Protein AF-A0A529VR25-F1 (afdb_monomer_lite)

pLDDT: mean 81.81, std 12.44, range [43.22, 95.75]

Foldseek 3Di:
DVPCVVLVVVLVVCCVVPNDDLVSVVSVLLVVLVVQLVVLVVVLVVVCVVVVDDPVPVVNVVVSVVSNVVSNCCSPVVPPSPDPPPD

Sequence (87 aa):
MLIFKPTGERMGAMVAEQGVTPAVLAIGQRMMNWARLDYAVMFVIIADMVLKPTLADIGILAGMAMVITLGAALAFGGGRQLVPSAA

Radius of gyration: 17.51 Å; chains: 1; bounding box: 37×17×51 Å

Structure (mmCIF, N/CA/C/O backbone):
data_AF-A0A529VR25-F1
#
_entry.id   AF-A0A529VR25-F1
#
loop_
_atom_site.group_PDB
_atom_site.id
_atom_site.type_symbol
_atom_site.label_atom_id
_atom_site.label_alt_id
_atom_site.label_comp_id
_atom_site.label_asym_id
_atom_site.label_entity_id
_atom_site.label_seq_id
_atom_site.pdbx_PDB_ins_code
_atom_site.Cartn_x
_atom_site.Cartn_y
_atom_site.Cartn_z
_atom_site.occupancy
_atom_site.B_iso_or_equiv
_atom_site.auth_seq_id
_atom_site.auth_comp_id
_atom_site.auth_asym_id
_atom_site.auth_atom_id
_atom_site.pdbx_PDB_model_num
ATOM 1 N N . MET A 1 1 ? -16.713 1.932 -1.831 1.00 52.31 1 MET A N 1
ATOM 2 C CA . MET A 1 1 ? -15.685 1.601 -0.816 1.00 52.31 1 MET A CA 1
ATOM 3 C C . MET A 1 1 ? -16.115 0.373 -0.015 1.00 52.31 1 MET A C 1
ATOM 5 O O . MET A 1 1 ? -16.818 0.516 0.977 1.00 52.31 1 MET A O 1
ATOM 9 N N . LEU A 1 2 ? -15.747 -0.829 -0.469 1.00 58.28 2 LEU A N 1
ATOM 10 C CA . LEU A 1 2 ? -16.259 -2.100 0.078 1.00 58.28 2 LEU A CA 1
ATOM 11 C C . LEU A 1 2 ? 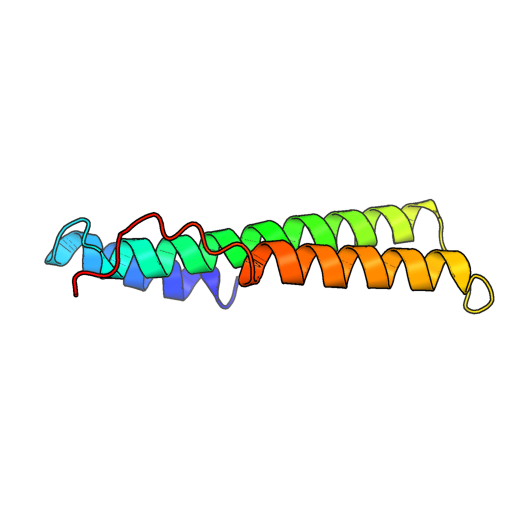-15.744 -2.445 1.487 1.00 58.28 2 LEU A C 1
ATOM 13 O O . LEU A 1 2 ? -16.414 -3.178 2.199 1.00 58.28 2 LEU A O 1
ATOM 17 N N . ILE A 1 3 ? -14.600 -1.896 1.911 1.00 61.56 3 ILE A N 1
ATOM 18 C CA . ILE A 1 3 ? -13.996 -2.206 3.221 1.00 61.56 3 ILE A CA 1
ATOM 19 C C . ILE A 1 3 ? -14.154 -1.040 4.209 1.00 61.56 3 ILE A C 1
ATOM 21 O O . ILE A 1 3 ? -14.520 -1.256 5.361 1.00 61.56 3 ILE A O 1
ATOM 25 N N . PHE A 1 4 ? -13.954 0.207 3.766 1.00 66.31 4 PHE A N 1
ATOM 26 C CA . PHE A 1 4 ? -13.986 1.380 4.652 1.00 66.31 4 PHE A CA 1
ATOM 27 C C . PHE A 1 4 ? -15.371 1.700 5.217 1.00 66.31 4 PHE A C 1
ATOM 29 O O . PHE A 1 4 ? -15.478 1.994 6.401 1.00 66.31 4 PHE A O 1
ATOM 36 N N . LYS A 1 5 ? -16.432 1.608 4.405 1.00 74.00 5 LYS A N 1
ATOM 37 C CA . LYS A 1 5 ? -17.798 1.909 4.855 1.00 74.00 5 LYS A CA 1
ATOM 38 C C . LYS A 1 5 ? -18.276 0.961 5.972 1.00 74.00 5 LYS A C 1
ATOM 40 O O . LYS A 1 5 ? -18.572 1.460 7.054 1.00 74.00 5 LYS A O 1
ATOM 45 N N . PRO A 1 6 ? -18.272 -0.377 5.796 1.00 80.31 6 PRO A N 1
ATOM 46 C CA . PRO A 1 6 ? -18.736 -1.275 6.855 1.00 80.31 6 PRO A CA 1
ATOM 47 C C . PRO A 1 6 ? -17.817 -1.269 8.085 1.00 80.31 6 PRO A C 1
ATOM 49 O O . PRO A 1 6 ? -18.282 -1.449 9.208 1.00 80.31 6 PRO A O 1
ATOM 52 N N . THR A 1 7 ? -16.511 -1.046 7.903 1.00 78.12 7 THR A N 1
ATOM 53 C CA . THR A 1 7 ? -15.564 -0.971 9.029 1.00 78.12 7 THR A CA 1
ATOM 54 C C . THR A 1 7 ? -15.751 0.319 9.828 1.00 78.12 7 THR A C 1
ATOM 56 O O . THR A 1 7 ? -15.747 0.278 11.056 1.00 78.12 7 THR A O 1
ATOM 59 N N . GLY A 1 8 ? -15.981 1.447 9.150 1.00 75.94 8 GLY A N 1
ATOM 60 C CA . GLY A 1 8 ? -16.271 2.733 9.782 1.00 75.94 8 GLY A CA 1
ATOM 61 C C . GLY A 1 8 ? -17.604 2.737 10.531 1.00 75.94 8 GLY A C 1
ATOM 62 O O . GLY A 1 8 ? -17.661 3.226 11.655 1.00 75.94 8 GLY A O 1
ATOM 63 N N . GLU A 1 9 ? -18.648 2.124 9.965 1.00 83.19 9 GLU A N 1
ATOM 64 C CA . GLU A 1 9 ? -19.954 1.969 10.627 1.00 83.19 9 GLU A CA 1
ATOM 65 C C . GLU A 1 9 ? -19.849 1.107 11.899 1.00 83.19 9 GLU A C 1
ATOM 67 O O . GLU A 1 9 ? -20.353 1.495 12.952 1.00 83.19 9 GLU A O 1
ATOM 72 N N . ARG A 1 10 ? -19.112 -0.015 11.848 1.00 81.06 10 ARG A N 1
ATOM 73 C CA . ARG A 1 10 ? -18.825 -0.846 13.035 1.00 81.06 10 ARG A CA 1
ATOM 74 C C . ARG A 1 10 ? -18.024 -0.095 14.097 1.00 81.06 10 ARG A C 1
ATOM 76 O O . ARG A 1 10 ? -18.313 -0.220 15.283 1.00 81.06 10 ARG A O 1
ATOM 83 N N . MET A 1 11 ? -17.028 0.685 13.678 1.00 81.12 11 MET A N 1
ATOM 84 C CA . MET A 1 11 ? -16.229 1.515 14.580 1.00 81.12 11 MET A CA 1
ATOM 85 C C . MET A 1 11 ? -17.095 2.576 15.271 1.00 81.12 11 MET A C 1
ATOM 87 O O . MET A 1 11 ? -17.002 2.730 16.485 1.00 81.12 11 MET A O 1
ATOM 91 N N . GLY A 1 12 ? -17.980 3.246 14.526 1.00 81.12 12 GLY A N 1
ATOM 92 C CA . GLY A 1 12 ? -18.924 4.224 15.071 1.00 81.12 12 GLY A CA 1
ATOM 93 C C . GLY A 1 12 ? -19.903 3.617 16.078 1.00 81.12 12 GLY A C 1
ATOM 94 O O . GLY A 1 12 ? -20.126 4.206 17.132 1.00 81.12 12 GLY A O 1
ATOM 95 N N . ALA A 1 13 ? -20.421 2.417 15.802 1.00 85.25 13 ALA A N 1
ATOM 96 C CA . ALA A 1 13 ? -21.296 1.699 16.730 1.00 85.25 13 ALA A CA 1
ATOM 97 C C . ALA A 1 13 ? -20.586 1.342 18.049 1.00 85.25 13 ALA A C 1
ATOM 99 O O . ALA A 1 13 ? -21.131 1.589 19.122 1.00 85.25 13 ALA A O 1
ATOM 100 N N . MET A 1 14 ? -19.343 0.846 17.987 1.00 80.75 14 MET A N 1
ATOM 101 C CA . MET A 1 14 ? -18.559 0.551 19.197 1.00 80.75 14 MET A CA 1
ATOM 102 C C . MET A 1 14 ? -18.223 1.809 20.003 1.00 80.75 14 MET A C 1
ATOM 104 O O . MET A 1 14 ? -18.254 1.769 21.229 1.00 80.75 14 MET A O 1
ATOM 108 N N . VAL A 1 15 ? -17.930 2.932 19.336 1.00 84.12 15 VAL A N 1
ATOM 109 C CA . VAL A 1 15 ? -17.699 4.218 20.018 1.00 84.12 15 VAL A CA 1
ATOM 110 C C . VAL A 1 15 ? -18.962 4.706 20.722 1.00 84.12 15 VAL A C 1
ATOM 112 O O . VAL A 1 15 ? -18.872 5.219 21.834 1.00 84.12 15 VAL A O 1
ATOM 115 N N . ALA A 1 16 ? -20.129 4.547 20.097 1.00 84.50 16 ALA A N 1
ATOM 116 C CA . ALA A 1 16 ? -21.400 4.961 20.682 1.00 84.50 16 ALA A CA 1
ATOM 117 C C . ALA A 1 16 ? -21.782 4.124 21.916 1.00 84.50 16 ALA A C 1
ATOM 119 O O . ALA A 1 16 ? -22.364 4.659 22.855 1.00 84.50 16 ALA A O 1
ATOM 120 N N . GLU A 1 17 ? -21.447 2.833 21.926 1.00 83.88 17 GLU A N 1
ATOM 121 C CA . GLU A 1 17 ? -21.784 1.914 23.019 1.00 83.88 17 GLU A CA 1
ATOM 122 C C . GLU A 1 17 ? -20.765 1.958 24.172 1.00 83.88 17 GLU A C 1
ATOM 124 O O . GLU A 1 17 ? -21.145 1.913 25.340 1.00 83.88 17 GLU A O 1
ATOM 129 N N . GLN A 1 18 ? -19.470 2.044 23.856 1.00 81.06 18 GLN A N 1
ATOM 130 C CA . GLN A 1 18 ? -18.382 1.793 24.814 1.00 81.06 18 GLN A CA 1
ATOM 131 C C . GLN A 1 18 ? -17.422 2.984 24.967 1.00 81.06 18 GLN A C 1
ATOM 133 O O . GLN A 1 18 ? -16.470 2.922 25.746 1.00 81.06 18 GLN A O 1
ATOM 138 N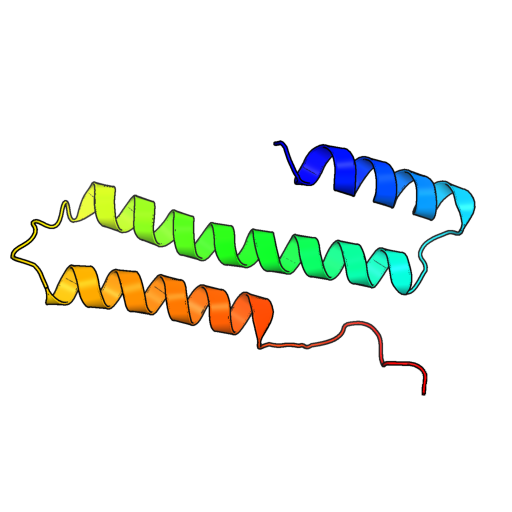 N . GLY A 1 19 ? -17.648 4.074 24.231 1.00 80.06 19 GLY A N 1
ATOM 139 C CA . GLY A 1 19 ? -16.706 5.186 24.142 1.00 80.06 19 GLY A CA 1
ATOM 140 C C . GLY A 1 19 ? -15.447 4.832 23.340 1.00 80.06 19 GLY A C 1
ATOM 141 O O . GLY A 1 19 ? -15.349 3.798 22.677 1.00 80.06 19 GLY A O 1
ATOM 142 N N . VAL A 1 20 ? -14.449 5.718 23.370 1.00 80.88 20 VAL A N 1
ATOM 143 C CA . VAL A 1 20 ? -13.173 5.505 22.667 1.00 80.88 20 VAL A CA 1
ATOM 144 C C . VAL A 1 20 ? -12.308 4.525 23.462 1.00 80.88 20 VAL A C 1
ATOM 146 O O . VAL A 1 20 ? -11.561 4.915 24.357 1.00 80.88 20 VAL A O 1
ATOM 149 N N . THR A 1 21 ? -12.416 3.238 23.136 1.00 84.75 21 THR A N 1
ATOM 150 C CA . THR A 1 21 ? -11.635 2.168 23.773 1.00 84.75 21 THR A CA 1
ATOM 151 C C . THR A 1 21 ? -10.352 1.841 22.990 1.00 84.75 21 THR A C 1
ATOM 153 O O . THR A 1 21 ? -10.263 2.106 21.785 1.00 84.75 21 THR A O 1
ATOM 156 N N . PRO A 1 22 ? -9.349 1.195 23.621 1.00 79.44 22 PRO A N 1
ATOM 157 C CA . PRO A 1 22 ? -8.154 0.697 22.932 1.00 79.44 22 PRO A CA 1
ATOM 158 C C . PRO A 1 22 ? -8.445 -0.187 21.711 1.00 79.44 22 PRO A C 1
ATOM 160 O O . PRO A 1 22 ? -7.719 -0.141 20.718 1.00 79.44 22 PRO A O 1
ATOM 163 N N . ALA A 1 23 ? -9.527 -0.972 21.759 1.00 78.56 23 ALA A N 1
ATOM 164 C CA . ALA A 1 23 ? -9.939 -1.848 20.666 1.00 78.56 23 ALA A CA 1
ATOM 165 C C . ALA A 1 23 ? -10.399 -1.052 19.432 1.00 78.56 23 ALA A C 1
ATOM 167 O O . ALA A 1 23 ? -10.007 -1.366 18.306 1.00 78.56 23 ALA A O 1
ATOM 168 N N . VAL A 1 24 ? -11.168 0.020 19.645 1.00 81.44 24 VAL A N 1
ATOM 169 C CA . VAL A 1 24 ? -11.579 0.957 18.588 1.00 81.44 24 VAL A CA 1
ATOM 170 C C . VAL A 1 24 ? -10.353 1.640 17.976 1.00 81.44 24 VAL A C 1
ATOM 172 O O . VAL A 1 24 ? -10.226 1.700 16.750 1.00 81.44 24 VAL A O 1
ATOM 175 N N . LEU A 1 25 ? -9.413 2.099 18.809 1.00 80.81 25 LEU A N 1
ATOM 176 C CA . LEU A 1 25 ? -8.178 2.737 18.342 1.00 80.81 25 LEU A CA 1
ATOM 177 C C . LEU A 1 25 ? -7.325 1.786 17.494 1.00 80.81 25 LEU A C 1
ATOM 179 O O . LEU A 1 25 ? -6.816 2.192 16.451 1.00 80.81 25 LEU A O 1
ATOM 183 N N . ALA A 1 26 ? -7.223 0.509 17.873 1.00 82.38 26 ALA A N 1
ATOM 184 C CA . ALA A 1 26 ? -6.504 -0.495 17.090 1.00 82.38 26 ALA A CA 1
ATOM 185 C C . ALA A 1 26 ? -7.117 -0.707 15.690 1.00 82.38 26 ALA A C 1
ATOM 187 O O . ALA A 1 26 ? -6.388 -0.908 14.715 1.00 82.38 26 ALA A O 1
ATOM 188 N N . ILE A 1 27 ? -8.445 -0.627 15.567 1.00 82.75 27 ILE A N 1
ATOM 189 C CA . ILE A 1 27 ? -9.151 -0.716 14.278 1.00 82.75 27 ILE A CA 1
ATOM 190 C C . ILE A 1 27 ? -8.888 0.537 13.435 1.00 82.75 27 ILE A C 1
ATOM 192 O O . ILE A 1 27 ? -8.531 0.415 12.259 1.00 82.75 27 ILE A O 1
ATOM 196 N N . GLY A 1 28 ? -8.972 1.725 14.039 1.00 81.94 28 GLY A N 1
ATOM 197 C CA . GLY A 1 28 ? -8.623 2.987 13.380 1.00 81.94 28 GLY A CA 1
ATOM 198 C C . GLY A 1 28 ? -7.170 3.017 12.894 1.00 81.94 28 GLY A C 1
ATOM 199 O O . GLY A 1 28 ? -6.898 3.435 11.768 1.00 81.94 28 GLY A O 1
ATOM 200 N N . GLN A 1 29 ? -6.239 2.479 13.687 1.00 82.56 29 GLN A N 1
ATOM 201 C CA . GLN A 1 29 ? -4.827 2.349 13.321 1.00 82.56 29 GLN A CA 1
ATOM 202 C C . GLN A 1 29 ? -4.640 1.468 12.080 1.00 82.56 29 GLN A C 1
ATOM 204 O O . GLN A 1 29 ? -3.911 1.835 11.159 1.00 82.56 29 GLN A O 1
ATOM 209 N N . ARG A 1 30 ? -5.324 0.316 12.025 1.00 80.94 30 ARG A N 1
ATOM 210 C CA . ARG A 1 30 ? -5.279 -0.576 10.856 1.00 80.94 30 ARG A CA 1
ATOM 211 C C . ARG A 1 30 ? -5.821 0.117 9.611 1.00 80.94 30 ARG A C 1
ATOM 213 O O . ARG A 1 30 ? -5.212 0.002 8.552 1.00 80.94 30 ARG A O 1
ATOM 220 N N . MET A 1 31 ? -6.919 0.863 9.736 1.00 83.25 31 MET A N 1
ATOM 221 C CA . MET A 1 31 ? -7.441 1.684 8.640 1.00 83.25 31 MET A CA 1
ATOM 222 C C . MET A 1 31 ? -6.426 2.733 8.168 1.00 83.25 31 MET A C 1
ATOM 224 O O . MET A 1 31 ? -6.240 2.903 6.965 1.00 83.25 31 MET A O 1
ATOM 228 N N . MET A 1 32 ? -5.739 3.399 9.097 1.00 83.69 32 MET A N 1
ATOM 229 C CA . MET A 1 32 ? -4.721 4.401 8.774 1.00 83.69 32 MET A CA 1
ATOM 230 C C . MET A 1 32 ? -3.520 3.788 8.040 1.00 83.69 32 MET A C 1
ATOM 232 O O . MET A 1 32 ? -2.977 4.396 7.121 1.00 83.69 32 MET A O 1
ATOM 236 N N . ASN A 1 33 ? -3.123 2.568 8.405 1.00 85.44 33 ASN A N 1
ATOM 237 C CA . ASN A 1 33 ? -2.052 1.844 7.721 1.00 85.44 33 ASN A CA 1
ATOM 238 C C . ASN A 1 33 ? -2.434 1.510 6.272 1.00 85.44 33 ASN A C 1
ATOM 240 O O . ASN A 1 33 ? -1.637 1.731 5.363 1.00 85.44 33 ASN A O 1
ATOM 244 N N . TRP A 1 34 ? -3.673 1.068 6.040 1.00 84.81 34 TRP A N 1
ATOM 245 C CA . TRP A 1 34 ? -4.189 0.867 4.683 1.00 84.81 34 TRP A CA 1
ATOM 246 C C . TRP A 1 34 ? -4.219 2.164 3.871 1.00 84.81 34 TRP A C 1
ATOM 248 O O . TRP A 1 34 ? -3.805 2.162 2.717 1.00 84.81 34 TRP A O 1
ATOM 258 N N . ALA A 1 35 ? -4.627 3.281 4.478 1.00 85.75 35 ALA A N 1
ATOM 259 C CA . ALA A 1 35 ? -4.601 4.586 3.818 1.00 85.75 35 ALA A CA 1
ATOM 260 C C . ALA A 1 35 ? -3.171 5.047 3.469 1.00 85.75 35 ALA A C 1
ATOM 262 O O . ALA A 1 35 ? -2.945 5.648 2.425 1.00 85.75 35 ALA A O 1
ATOM 263 N N . ARG A 1 36 ? -2.174 4.736 4.308 1.00 84.88 36 ARG A N 1
ATOM 264 C CA . ARG A 1 36 ? -0.762 5.027 3.998 1.00 84.88 36 ARG A CA 1
ATOM 265 C C . ARG A 1 36 ? -0.244 4.215 2.816 1.00 84.88 36 ARG A C 1
ATOM 267 O O . ARG A 1 36 ? 0.501 4.755 2.003 1.00 84.88 36 ARG A O 1
ATOM 274 N N . LEU A 1 37 ? -0.636 2.946 2.716 1.00 88.50 37 LEU A N 1
ATOM 275 C CA . LEU A 1 37 ? -0.311 2.132 1.548 1.00 88.50 37 LEU A CA 1
ATOM 276 C C . LEU A 1 37 ? -0.962 2.702 0.283 1.00 88.50 37 LEU A C 1
ATOM 278 O O . LEU A 1 37 ? -0.306 2.764 -0.754 1.00 88.50 37 LEU A O 1
ATOM 282 N N . ASP A 1 38 ? -2.211 3.160 0.384 1.00 88.31 38 ASP A N 1
ATOM 283 C CA . ASP A 1 38 ? -2.939 3.772 -0.731 1.00 88.31 38 ASP A CA 1
ATOM 284 C C . ASP A 1 38 ? -2.173 4.964 -1.328 1.00 88.31 38 ASP A C 1
ATOM 286 O O . ASP A 1 38 ? -2.061 5.069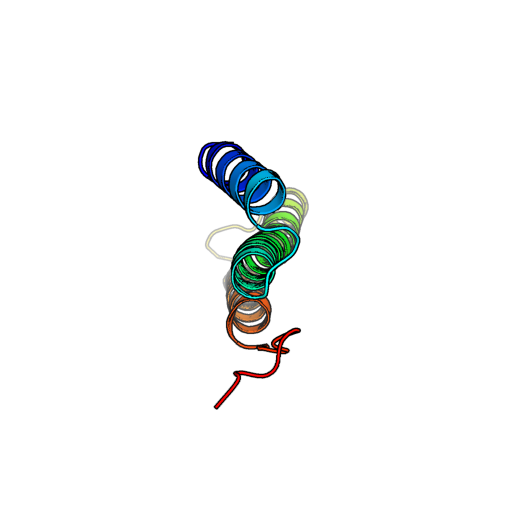 -2.544 1.00 88.31 38 ASP A O 1
ATOM 290 N N . TYR A 1 39 ? -1.512 5.788 -0.505 1.00 89.31 39 TYR A N 1
ATOM 291 C CA . TYR A 1 39 ? -0.648 6.863 -1.009 1.00 89.31 39 TYR A CA 1
ATOM 292 C C . TYR A 1 39 ? 0.572 6.370 -1.791 1.00 89.31 39 TYR A C 1
ATOM 294 O O . TYR A 1 39 ? 0.919 6.966 -2.811 1.00 89.31 39 TYR A O 1
ATOM 302 N N . ALA A 1 40 ? 1.223 5.292 -1.349 1.00 91.06 40 ALA A N 1
ATOM 303 C CA . ALA A 1 40 ? 2.347 4.711 -2.084 1.00 91.06 40 ALA A CA 1
ATOM 304 C C . ALA A 1 40 ? 1.886 4.132 -3.431 1.00 91.06 40 ALA A C 1
ATOM 306 O O . ALA A 1 40 ? 2.536 4.336 -4.456 1.00 91.06 40 ALA A O 1
ATOM 307 N N . VAL A 1 41 ? 0.730 3.466 -3.442 1.00 93.69 41 VAL A N 1
ATOM 308 C CA . VAL A 1 41 ? 0.111 2.944 -4.665 1.00 93.69 41 VAL A CA 1
ATOM 309 C C . VAL A 1 41 ? -0.282 4.087 -5.599 1.00 93.69 41 VAL A C 1
ATOM 311 O O . VAL A 1 41 ? 0.059 4.052 -6.778 1.00 93.69 41 VAL A O 1
ATOM 314 N N . MET A 1 42 ? -0.925 5.132 -5.080 1.00 93.75 42 MET A N 1
ATOM 315 C CA . MET A 1 42 ? -1.312 6.312 -5.851 1.00 93.75 42 MET A CA 1
ATOM 316 C C . MET A 1 42 ? -0.094 7.006 -6.469 1.00 93.75 42 MET A C 1
ATOM 318 O O . MET A 1 42 ? -0.141 7.392 -7.634 1.00 93.75 42 MET A O 1
ATOM 322 N N . PHE A 1 43 ? 1.017 7.107 -5.736 1.00 92.75 43 PHE A N 1
ATOM 323 C CA . PHE A 1 43 ? 2.272 7.626 -6.278 1.00 92.75 43 PHE A CA 1
ATOM 324 C C . PHE A 1 43 ? 2.778 6.788 -7.459 1.00 92.75 43 PHE A C 1
ATOM 326 O O . PHE A 1 43 ? 3.140 7.349 -8.490 1.00 92.75 43 PHE A O 1
ATOM 333 N N . VAL A 1 44 ? 2.763 5.457 -7.343 1.00 93.25 44 VAL A N 1
ATOM 334 C CA . VAL A 1 44 ? 3.188 4.565 -8.434 1.00 93.25 44 VAL A CA 1
ATOM 335 C C . VAL A 1 44 ? 2.255 4.664 -9.637 1.00 93.25 44 VAL A C 1
ATOM 337 O O . VAL A 1 44 ? 2.744 4.715 -10.758 1.00 93.25 44 VAL A O 1
ATOM 340 N N . ILE A 1 45 ? 0.941 4.774 -9.426 1.00 93.75 45 ILE A N 1
ATOM 341 C CA . ILE A 1 45 ? -0.028 4.995 -10.510 1.00 93.75 45 ILE A CA 1
ATOM 342 C C . ILE A 1 45 ? 0.274 6.307 -11.243 1.00 93.75 45 ILE A C 1
ATOM 344 O O . ILE A 1 45 ? 0.295 6.340 -12.470 1.00 93.75 45 ILE A O 1
ATOM 348 N N . ILE A 1 46 ? 0.545 7.393 -10.514 1.00 94.56 46 ILE A N 1
ATOM 349 C CA . ILE A 1 46 ? 0.904 8.679 -11.128 1.00 94.56 46 ILE A CA 1
ATOM 350 C C . ILE A 1 46 ? 2.231 8.557 -11.889 1.00 94.56 46 ILE A C 1
ATOM 352 O O . ILE A 1 46 ? 2.331 9.027 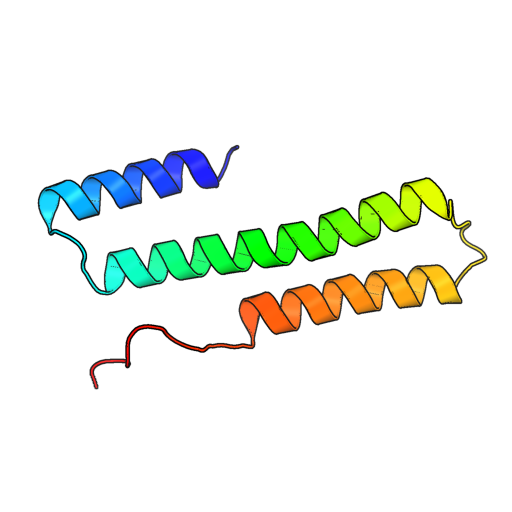-13.022 1.00 94.56 46 ILE A O 1
ATOM 356 N N . ALA A 1 47 ? 3.236 7.904 -11.302 1.00 91.88 47 ALA A N 1
ATOM 357 C CA . ALA A 1 47 ? 4.520 7.670 -11.955 1.00 91.88 47 ALA A CA 1
ATOM 358 C C . ALA A 1 47 ? 4.363 6.845 -13.242 1.00 91.88 47 ALA A C 1
ATOM 360 O O . ALA A 1 47 ? 4.987 7.174 -14.245 1.00 91.88 47 ALA A O 1
ATOM 361 N N . ASP A 1 48 ? 3.495 5.832 -13.241 1.00 92.06 48 ASP A N 1
ATOM 362 C CA . ASP A 1 48 ? 3.150 5.033 -14.420 1.00 92.06 48 ASP A CA 1
ATOM 363 C C . ASP A 1 48 ? 2.486 5.880 -15.505 1.00 92.06 48 ASP A C 1
ATOM 365 O O . ASP A 1 48 ? 2.910 5.863 -16.660 1.00 92.06 48 ASP A O 1
ATOM 369 N N . MET A 1 49 ? 1.524 6.724 -15.127 1.00 95.69 49 MET A N 1
ATOM 370 C CA . MET A 1 49 ? 0.847 7.612 -16.074 1.00 95.69 49 MET A CA 1
ATOM 371 C C . MET A 1 49 ? 1.776 8.646 -16.725 1.00 95.69 49 MET A C 1
ATOM 373 O O . MET A 1 49 ? 1.523 9.058 -17.862 1.00 95.69 49 MET A O 1
ATOM 377 N N . VAL A 1 50 ? 2.836 9.062 -16.027 1.00 93.00 50 VAL A N 1
ATOM 378 C CA . VAL A 1 50 ? 3.804 10.059 -16.512 1.00 93.00 50 VAL A CA 1
ATOM 379 C C . VAL A 1 50 ? 4.949 9.413 -17.290 1.00 93.00 50 VAL A C 1
ATOM 381 O O . VAL A 1 50 ? 5.269 9.868 -18.386 1.00 93.00 50 VAL A O 1
ATOM 384 N N . LEU A 1 51 ? 5.569 8.370 -16.733 1.00 90.31 51 LEU A N 1
ATOM 385 C CA . LEU A 1 51 ? 6.748 7.722 -17.313 1.00 90.31 51 LEU A CA 1
ATOM 386 C C . LEU A 1 51 ? 6.383 6.732 -18.421 1.00 90.31 51 LEU A C 1
ATOM 388 O O . LEU A 1 51 ? 7.221 6.486 -19.284 1.00 90.31 51 LEU A O 1
ATOM 392 N N . LYS A 1 52 ? 5.155 6.189 -18.407 1.00 89.50 52 LYS A N 1
ATOM 393 C CA . LYS A 1 52 ? 4.643 5.192 -19.363 1.00 89.50 52 LYS A CA 1
ATOM 394 C C . LYS A 1 52 ? 5.683 4.112 -19.697 1.00 89.50 52 LYS A C 1
ATOM 396 O O . LYS A 1 52 ? 6.039 3.955 -20.869 1.00 89.50 52 LYS A O 1
ATOM 401 N N . PRO A 1 53 ? 6.211 3.409 -18.682 1.00 87.50 53 PRO A N 1
ATOM 402 C CA . PRO A 1 53 ? 7.262 2.430 -18.894 1.00 87.50 53 PRO A CA 1
ATOM 403 C C . PRO A 1 53 ? 6.783 1.291 -19.799 1.00 87.50 53 PRO A C 1
ATOM 405 O O . PRO A 1 53 ? 5.622 0.875 -19.774 1.00 87.50 53 PRO A O 1
ATOM 408 N N . THR A 1 54 ? 7.703 0.759 -20.591 1.00 89.75 54 THR A N 1
ATOM 409 C CA . THR A 1 54 ? 7.511 -0.457 -21.382 1.00 89.75 54 THR A CA 1
ATOM 410 C C . THR A 1 54 ? 8.095 -1.666 -20.649 1.00 89.75 54 THR A C 1
ATOM 412 O O . THR A 1 54 ? 8.825 -1.533 -19.669 1.00 89.75 54 THR A O 1
ATOM 415 N N . LEU A 1 55 ? 7.829 -2.883 -21.137 1.00 85.75 55 LEU A N 1
ATOM 416 C CA . LEU A 1 55 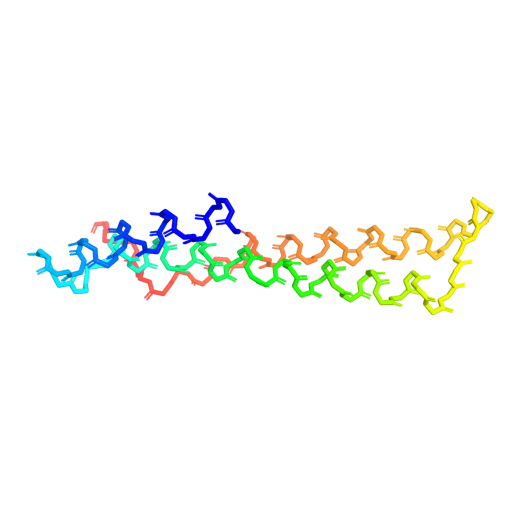? 8.370 -4.114 -20.537 1.00 85.75 55 LEU A CA 1
ATOM 417 C C . LEU A 1 55 ? 9.909 -4.193 -20.564 1.00 85.75 55 LEU A C 1
ATOM 419 O O . LEU A 1 55 ? 10.489 -4.986 -19.826 1.00 85.75 55 LEU A O 1
ATOM 423 N N . ALA A 1 56 ? 10.570 -3.387 -21.402 1.00 87.06 56 ALA A N 1
ATOM 424 C CA . ALA A 1 56 ? 12.027 -3.312 -21.474 1.00 87.06 56 ALA A CA 1
ATOM 425 C C . ALA A 1 56 ? 12.634 -2.406 -20.385 1.00 87.06 56 ALA A C 1
ATOM 427 O O . ALA A 1 56 ? 13.826 -2.516 -20.090 1.00 87.06 56 ALA A O 1
ATOM 428 N N . ASP A 1 57 ? 11.827 -1.557 -19.742 1.00 89.38 57 ASP A N 1
ATOM 429 C CA . ASP A 1 57 ? 12.271 -0.585 -18.740 1.00 89.38 57 ASP A CA 1
ATOM 430 C C . ASP A 1 57 ? 12.390 -1.221 -17.348 1.00 89.38 57 ASP A C 1
ATOM 432 O O . ASP A 1 57 ? 11.825 -0.749 -16.357 1.00 89.38 57 ASP A O 1
ATOM 436 N N . ILE A 1 58 ? 13.156 -2.314 -17.266 1.00 91.50 58 ILE A N 1
ATOM 437 C CA . ILE A 1 58 ? 13.292 -3.161 -16.070 1.00 91.50 58 ILE A CA 1
ATOM 438 C C . ILE A 1 58 ? 13.688 -2.333 -14.838 1.00 91.50 58 ILE A C 1
ATOM 440 O O . ILE A 1 58 ? 13.200 -2.595 -13.742 1.00 91.50 58 ILE A O 1
ATOM 444 N N . GLY A 1 59 ? 14.522 -1.301 -15.008 1.00 91.56 59 GLY A N 1
ATOM 445 C CA . GLY A 1 59 ? 14.910 -0.400 -13.920 1.00 91.56 59 GLY A CA 1
ATOM 446 C C . GLY A 1 59 ? 13.741 0.406 -13.341 1.00 91.56 59 GLY A C 1
ATOM 447 O O . GLY A 1 59 ? 13.625 0.523 -12.122 1.00 91.56 59 GLY A O 1
ATOM 448 N N . ILE A 1 60 ? 12.845 0.914 -14.193 1.00 90.31 60 ILE A N 1
ATOM 449 C CA . ILE A 1 60 ? 11.660 1.673 -13.762 1.00 90.31 60 ILE A CA 1
ATOM 450 C C . ILE A 1 60 ? 10.662 0.728 -13.090 1.00 90.31 60 ILE A C 1
ATOM 452 O O . ILE A 1 60 ? 10.184 1.030 -11.994 1.00 90.31 60 ILE A O 1
ATOM 456 N N . LEU A 1 61 ? 10.416 -0.448 -13.683 1.00 90.75 61 LEU A N 1
ATOM 457 C CA . LEU A 1 61 ? 9.546 -1.467 -13.087 1.00 90.75 61 LEU A CA 1
ATOM 458 C C . LEU A 1 61 ? 10.062 -1.924 -11.715 1.00 90.75 61 LEU A C 1
ATOM 460 O O . LEU A 1 61 ? 9.290 -2.010 -10.758 1.00 90.75 61 LEU A O 1
ATOM 464 N N . ALA A 1 62 ? 11.367 -2.177 -11.594 1.00 93.56 62 ALA A N 1
ATOM 465 C CA . ALA A 1 62 ? 11.986 -2.543 -10.324 1.00 93.56 62 ALA A CA 1
ATOM 466 C C . ALA A 1 62 ? 11.855 -1.417 -9.286 1.00 93.56 62 ALA A C 1
ATOM 468 O O . ALA A 1 62 ? 11.536 -1.688 -8.128 1.00 93.56 62 ALA A O 1
ATOM 469 N N . GLY A 1 63 ? 12.031 -0.157 -9.698 1.00 94.25 63 GLY A N 1
ATOM 470 C CA . GLY A 1 63 ? 11.824 1.008 -8.837 1.00 94.25 63 GLY A CA 1
ATOM 471 C C . GLY A 1 63 ? 10.386 1.115 -8.325 1.00 94.25 63 GLY A C 1
ATOM 472 O O . GLY A 1 63 ? 10.165 1.293 -7.129 1.00 94.25 63 GLY A O 1
ATOM 473 N N . MET A 1 64 ? 9.394 0.927 -9.193 1.00 92.25 64 MET A N 1
ATOM 474 C CA . MET A 1 64 ? 7.979 0.927 -8.805 1.00 92.25 64 MET A CA 1
ATOM 475 C C . MET A 1 64 ? 7.648 -0.196 -7.819 1.00 92.25 64 MET A C 1
ATOM 477 O O . MET A 1 64 ? 7.016 0.049 -6.788 1.00 92.25 64 MET A O 1
ATOM 481 N N . ALA A 1 65 ? 8.124 -1.414 -8.087 1.00 93.44 65 ALA A N 1
ATOM 482 C CA . ALA A 1 65 ? 7.963 -2.543 -7.175 1.00 93.44 65 ALA A CA 1
ATOM 483 C C . ALA A 1 65 ? 8.633 -2.272 -5.814 1.00 93.44 65 ALA A C 1
ATOM 485 O O . ALA A 1 65 ? 8.073 -2.594 -4.761 1.00 93.44 65 ALA A O 1
ATOM 486 N N . MET A 1 66 ? 9.798 -1.619 -5.814 1.00 95.75 66 MET A N 1
ATOM 487 C CA . MET A 1 66 ? 10.482 -1.198 -4.592 1.00 95.75 66 MET A CA 1
ATOM 488 C C . MET A 1 66 ? 9.655 -0.177 -3.800 1.00 95.75 66 MET A C 1
ATOM 490 O O . MET A 1 66 ? 9.521 -0.314 -2.586 1.00 95.75 66 MET A O 1
ATOM 494 N N . VAL A 1 67 ? 9.041 0.809 -4.458 1.00 93.88 67 VAL A N 1
ATOM 495 C CA . VAL A 1 67 ? 8.188 1.802 -3.781 1.00 93.88 67 VAL A CA 1
ATOM 496 C C . VAL A 1 67 ? 6.975 1.141 -3.123 1.00 93.88 67 VAL A C 1
ATOM 498 O O . VAL A 1 67 ? 6.666 1.454 -1.974 1.00 93.88 67 VAL A O 1
ATOM 501 N N . ILE A 1 68 ? 6.318 0.192 -3.797 1.00 92.81 68 ILE A N 1
ATOM 502 C CA . ILE A 1 68 ? 5.175 -0.534 -3.217 1.00 92.81 68 ILE A CA 1
ATOM 503 C C . ILE A 1 68 ? 5.621 -1.388 -2.028 1.00 92.81 68 ILE A C 1
ATOM 505 O O . ILE A 1 68 ? 4.981 -1.360 -0.976 1.00 92.81 68 ILE A O 1
ATOM 509 N N . THR A 1 69 ? 6.716 -2.137 -2.169 1.00 92.56 69 THR A N 1
ATOM 510 C CA . THR A 1 69 ? 7.207 -3.020 -1.100 1.00 92.56 69 THR A CA 1
ATOM 511 C C . THR A 1 69 ? 7.676 -2.230 0.120 1.00 92.56 69 THR A C 1
ATOM 513 O O . THR A 1 69 ? 7.318 -2.595 1.240 1.00 92.56 69 THR A O 1
ATOM 516 N N . LEU A 1 70 ? 8.375 -1.107 -0.070 1.00 92.56 70 LEU A N 1
ATOM 517 C CA . LEU A 1 70 ? 8.724 -0.182 1.012 1.00 92.56 70 LEU A CA 1
ATOM 518 C C . LEU A 1 70 ? 7.482 0.469 1.624 1.00 92.56 70 LEU A C 1
ATOM 520 O O . LEU A 1 70 ? 7.367 0.518 2.846 1.00 92.56 70 LEU A O 1
ATOM 524 N N . GLY A 1 71 ? 6.527 0.921 0.808 1.00 88.69 71 GLY A N 1
ATOM 525 C CA . GLY A 1 71 ? 5.262 1.485 1.280 1.00 88.69 71 GLY A CA 1
ATOM 526 C C . GLY A 1 71 ? 4.483 0.504 2.158 1.00 88.69 71 GLY A C 1
ATOM 527 O O . GLY A 1 71 ? 4.036 0.868 3.245 1.00 88.69 71 GLY A O 1
ATOM 528 N N . ALA A 1 72 ? 4.398 -0.761 1.745 1.00 89.00 72 ALA A N 1
ATOM 529 C CA . ALA A 1 72 ? 3.785 -1.834 2.523 1.00 89.00 72 ALA A CA 1
ATOM 530 C C . ALA A 1 72 ? 4.581 -2.151 3.797 1.00 89.00 72 ALA A C 1
ATOM 532 O O . ALA A 1 72 ? 3.999 -2.249 4.878 1.00 89.00 72 ALA A O 1
ATOM 533 N N . ALA A 1 73 ? 5.908 -2.252 3.705 1.00 88.94 73 ALA A N 1
ATOM 534 C CA . ALA A 1 73 ? 6.765 -2.491 4.862 1.00 88.94 73 ALA A CA 1
ATOM 535 C C . ALA A 1 73 ? 6.651 -1.365 5.903 1.00 88.94 73 ALA A C 1
ATOM 537 O O . ALA A 1 73 ? 6.590 -1.637 7.099 1.00 88.94 73 ALA A O 1
ATOM 538 N N . LEU A 1 74 ? 6.548 -0.105 5.477 1.00 86.44 74 LEU A N 1
ATOM 539 C CA . LEU A 1 74 ? 6.359 1.037 6.373 1.00 86.44 74 LEU A CA 1
ATOM 540 C C . LEU A 1 74 ? 4.933 1.104 6.936 1.00 86.44 74 LEU A C 1
ATOM 542 O O . LEU A 1 74 ? 4.758 1.423 8.113 1.00 86.44 74 LEU A O 1
ATOM 546 N N . ALA A 1 75 ? 3.923 0.780 6.126 1.00 84.81 75 ALA A N 1
ATOM 547 C CA . ALA A 1 75 ? 2.527 0.759 6.552 1.00 84.81 75 ALA A CA 1
ATOM 548 C C . ALA A 1 75 ? 2.242 -0.348 7.579 1.00 84.81 75 ALA A C 1
ATOM 550 O O . ALA A 1 75 ? 1.478 -0.121 8.516 1.00 84.81 75 ALA A O 1
ATOM 551 N N . PHE A 1 76 ? 2.855 -1.526 7.435 1.00 81.94 76 PHE A N 1
ATOM 552 C CA . PHE A 1 76 ? 2.558 -2.691 8.278 1.00 81.94 76 PHE A CA 1
ATOM 553 C C . PHE A 1 76 ? 3.667 -3.063 9.274 1.00 81.94 76 PHE A C 1
ATOM 555 O O . PHE A 1 76 ? 3.362 -3.659 10.303 1.00 81.94 76 PHE A O 1
ATOM 562 N N . GLY A 1 77 ? 4.927 -2.708 9.014 1.00 74.38 77 GLY A N 1
ATOM 563 C CA . GLY A 1 77 ? 6.080 -3.037 9.867 1.00 74.38 77 GLY A CA 1
ATOM 564 C C . GLY A 1 77 ? 6.451 -1.953 10.887 1.00 74.38 77 GLY A C 1
ATOM 565 O O . GLY A 1 77 ? 7.037 -2.253 11.925 1.00 74.38 77 GLY A O 1
ATOM 566 N N . GLY A 1 78 ? 6.073 -0.694 10.645 1.00 63.31 78 GLY A N 1
ATOM 567 C CA . GLY A 1 78 ? 6.331 0.442 11.537 1.00 63.31 78 GLY A CA 1
ATOM 568 C C . GLY A 1 78 ? 5.322 0.545 12.681 1.00 63.31 78 GLY A C 1
ATOM 569 O O . GLY A 1 78 ? 4.587 1.529 12.777 1.00 63.31 78 GLY A O 1
ATOM 570 N N . GLY A 1 79 ? 5.261 -0.474 13.538 1.00 57.38 79 GLY A N 1
ATOM 571 C CA . GLY A 1 79 ? 4.378 -0.540 14.702 1.00 57.38 79 GLY A CA 1
ATOM 572 C C . GLY A 1 79 ? 4.723 0.476 15.794 1.00 57.38 79 GLY A C 1
ATOM 573 O O . GLY A 1 79 ? 5.118 0.095 16.889 1.00 57.38 79 GLY A O 1
ATOM 574 N N . ARG A 1 80 ? 4.504 1.773 15.558 1.00 56.53 80 ARG A N 1
ATOM 575 C CA . ARG A 1 80 ? 4.171 2.684 16.662 1.00 56.53 80 ARG A CA 1
ATOM 576 C C . ARG A 1 80 ? 2.724 2.402 17.050 1.00 56.53 80 ARG A C 1
ATOM 578 O O . ARG A 1 80 ? 1.800 3.053 16.566 1.00 56.53 80 ARG A O 1
ATOM 585 N N . GLN A 1 81 ? 2.541 1.365 17.865 1.00 57.31 81 GLN A N 1
ATOM 586 C CA . GLN A 1 81 ? 1.317 1.156 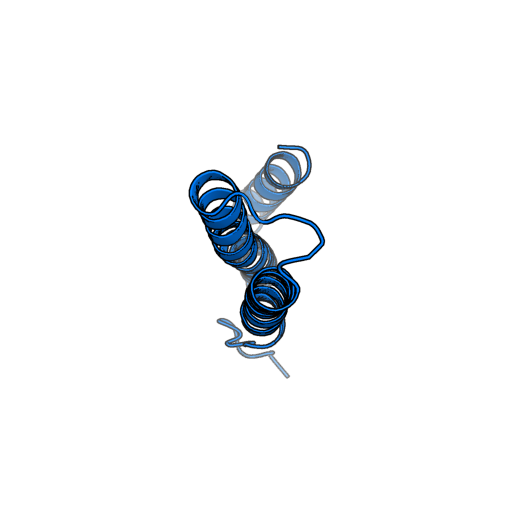18.628 1.00 57.31 81 GLN A CA 1
ATOM 587 C C . GLN A 1 81 ? 1.025 2.462 19.380 1.00 57.31 81 GLN A C 1
ATOM 589 O O . GLN A 1 81 ? 1.801 2.864 20.240 1.00 57.31 81 GLN A O 1
ATOM 594 N N . LEU A 1 82 ? -0.067 3.152 19.033 1.00 55.34 82 LEU A N 1
ATOM 595 C CA . LEU A 1 82 ? -0.512 4.327 19.794 1.00 55.34 82 LEU A CA 1
ATOM 596 C C . LEU A 1 82 ? -1.046 3.942 21.182 1.00 55.34 82 LEU A C 1
ATOM 598 O O . LEU A 1 82 ? -1.265 4.816 22.013 1.00 55.34 82 LEU A O 1
ATOM 602 N N . VAL A 1 83 ? -1.228 2.645 21.442 1.00 56.12 83 VAL A N 1
ATOM 603 C CA . VAL A 1 83 ? -1.625 2.111 22.740 1.00 56.12 83 VAL A CA 1
ATOM 604 C C . VAL A 1 83 ? -0.601 1.057 23.165 1.00 56.12 83 VAL A C 1
ATOM 606 O O . VAL A 1 83 ? -0.448 0.067 22.444 1.00 56.12 83 VAL A O 1
ATOM 609 N N . PRO A 1 84 ? 0.098 1.244 24.300 1.00 51.69 84 PRO A N 1
ATOM 610 C CA . PRO A 1 84 ? 0.893 0.187 24.910 1.00 51.69 84 PRO A CA 1
ATOM 611 C C . PRO A 1 84 ? 0.016 -1.050 25.109 1.00 51.69 84 PRO A C 1
ATOM 613 O O . PRO A 1 84 ? -1.099 -0.939 25.619 1.00 51.69 84 PRO A O 1
ATOM 616 N N . SER A 1 85 ? 0.500 -2.222 24.695 1.00 52.38 85 SER A N 1
ATOM 617 C CA . SER A 1 85 ? -0.135 -3.484 25.071 1.00 52.38 85 SER A CA 1
ATOM 618 C C . SER A 1 85 ? -0.186 -3.531 26.596 1.00 52.38 85 SER A C 1
ATOM 620 O O . SER A 1 85 ? 0.864 -3.560 27.232 1.00 52.38 85 SER A O 1
ATOM 622 N N . ALA A 1 86 ? -1.386 -3.482 27.177 1.00 56.88 86 ALA A N 1
ATOM 623 C CA . ALA A 1 86 ? -1.573 -3.773 28.590 1.00 56.88 86 ALA A CA 1
ATOM 624 C C . ALA A 1 86 ? -1.217 -5.254 28.785 1.00 56.88 86 ALA A C 1
ATOM 626 O O . ALA A 1 86 ? -2.001 -6.133 28.425 1.00 56.88 86 ALA A O 1
ATOM 627 N N . ALA A 1 87 ? 0.024 -5.493 29.206 1.00 43.22 87 ALA A N 1
ATOM 628 C CA . ALA A 1 87 ? 0.482 -6.749 29.780 1.00 43.22 87 ALA A CA 1
ATOM 629 C C . ALA A 1 87 ? 0.117 -6.778 31.267 1.00 43.22 87 ALA A C 1
ATOM 631 O O . ALA A 1 87 ? 0.136 -5.688 31.887 1.00 43.22 87 ALA A O 1
#

Secondary structure (DSSP, 8-state):
-TTHHHHHHHHHHHHHHH-S-HHHHHHHHHHHHHHHHHHHHHHHHHHHHHH---TT-HHHHHHHHHHHHHHHHHHHH----SS----